Protein AF-A0AAW0N6I5-F1 (afdb_monomer_lite)

Sequence (175 aa):
MALPVEMGTPLFKSKLLMKAAALLVAEREEQKRAVERAVNENVPPLQLSGLSVQELQELCRELHHKIDVVDEARYDMEVRVSKTDNEIQSLAQRVTELKGLKRPHLKRVKKTADDMLGAYNDPSKLMKADFKANLKTVERKKEDEKREEVTDWRKTWRPCLEWKAGRSCLTLRNN

Organism: NCBI:txid88201

Foldseek 3Di:
DDDDPPPPDPVVVVVVVVVVVVVVVVVVVVVVVVVVVVCCVVPPDDDPPPDDPVRVVVVVVVVVVVVVVVVVVVVVVVVVVVVVVVVVVVVVVVVDVVVDPPPPPPDPDDCDPCNVVVVVDDCVVVPDPPVVVVVVVVVVVVVVVVVVVPPDPPPPDDDPDDDDDDDDDDDDDDD

Secondary structure (DSSP, 8-state):
-PPP-----HHHHHHHHHHHHHHHHHHHHHHHHHHHHHHHHHSPPP--TT--HHHHHHHHHHHHHHHHHHHHHHHHHHHHHHHHHHHHHHHHHHHHHHH----------PPPHHHHHHTTS-GGG-S---HHHHHHHHHHHHHHHHHHS---TTSSS------------------

InterPro domains:
  IPR001978 Troponin [PF00992] (13-139)
  IPR038077 Troponin domain superfamily [G3DSA:1.20.5.350] (10-153)
  IPR038077 Troponin domain superfamily [SSF90250] (12-153)
  IPR050875 Troponin I [PTHR13738] (15-161)

Radius of gyration: 40.86 Å; chains: 1; bounding box: 94×102×83 Å

pLDDT: mean 74.0, std 23.42, range [28.61, 98.44]

Structure (mmCIF, N/CA/C/O backbone):
data_AF-A0AAW0N6I5-F1
#
_entry.id   AF-A0AAW0N6I5-F1
#
loop_
_atom_site.group_PDB
_atom_site.id
_atom_site.type_symbol
_atom_site.label_atom_id
_atom_site.label_alt_id
_atom_site.label_comp_id
_atom_site.label_asym_id
_atom_site.label_entity_id
_atom_site.label_seq_id
_atom_site.pdbx_PDB_ins_code
_atom_site.Cartn_x
_atom_site.Cartn_y
_atom_site.Cartn_z
_atom_site.occupancy
_atom_site.B_iso_or_equiv
_atom_site.auth_seq_id
_atom_site.auth_comp_id
_atom_site.auth_asym_id
_atom_site.auth_atom_id
_atom_site.pdbx_PDB_model_num
ATOM 1 N N . MET A 1 1 ? 23.111 -6.439 -44.674 1.00 34.25 1 MET A N 1
ATOM 2 C CA . MET A 1 1 ? 22.938 -4.972 -44.727 1.00 34.25 1 MET A CA 1
ATOM 3 C C . MET A 1 1 ? 22.202 -4.551 -43.467 1.00 34.25 1 MET A C 1
ATOM 5 O O . MET A 1 1 ? 21.019 -4.827 -43.347 1.00 34.25 1 MET A O 1
ATOM 9 N N . ALA A 1 2 ? 22.922 -4.024 -42.475 1.00 34.97 2 ALA A N 1
ATOM 10 C CA . ALA A 1 2 ? 22.310 -3.519 -41.250 1.00 34.97 2 ALA A CA 1
ATOM 11 C C . ALA A 1 2 ? 21.781 -2.111 -41.536 1.00 34.97 2 ALA A C 1
ATOM 13 O O . ALA A 1 2 ? 22.556 -1.228 -41.901 1.00 34.97 2 ALA A O 1
ATOM 14 N N . LEU A 1 3 ? 20.467 -1.933 -41.430 1.00 31.05 3 LEU A N 1
ATOM 15 C CA . LEU A 1 3 ? 19.840 -0.622 -41.538 1.00 31.05 3 LEU A CA 1
ATOM 16 C C . LEU A 1 3 ? 20.318 0.255 -40.367 1.00 31.05 3 LEU A C 1
ATOM 18 O O . LEU A 1 3 ? 20.354 -0.227 -39.229 1.00 31.05 3 LEU A O 1
ATOM 22 N N . PRO A 1 4 ? 20.714 1.514 -40.619 1.00 46.66 4 PRO A N 1
ATOM 23 C CA . PRO A 1 4 ? 21.135 2.420 -39.567 1.00 46.66 4 PRO A CA 1
ATOM 24 C C . PRO A 1 4 ? 19.938 2.719 -38.662 1.00 46.66 4 PRO A C 1
ATOM 26 O O . PRO A 1 4 ? 18.877 3.135 -39.120 1.00 46.66 4 PRO A O 1
ATOM 29 N N . VAL A 1 5 ? 20.110 2.479 -37.362 1.00 45.38 5 VAL A N 1
ATOM 30 C CA . VAL A 1 5 ? 19.158 2.898 -36.333 1.00 45.38 5 VAL A CA 1
ATOM 31 C C . VAL A 1 5 ? 19.120 4.420 -36.362 1.00 45.38 5 VAL A C 1
ATOM 33 O O . VAL A 1 5 ? 20.049 5.078 -35.891 1.00 45.38 5 VAL A O 1
ATOM 36 N N . GLU A 1 6 ? 18.067 4.975 -36.952 1.00 42.44 6 GLU A N 1
ATOM 37 C CA . GLU A 1 6 ? 17.828 6.409 -36.947 1.00 42.44 6 GLU A CA 1
ATOM 38 C C . GLU A 1 6 ? 17.758 6.904 -35.498 1.00 42.44 6 GLU A C 1
ATOM 40 O O . GLU A 1 6 ? 16.865 6.557 -34.718 1.00 42.44 6 GLU A O 1
ATOM 45 N N . MET A 1 7 ? 18.746 7.712 -35.119 1.00 50.38 7 MET A N 1
ATOM 46 C CA . MET A 1 7 ? 18.830 8.403 -33.836 1.00 50.38 7 MET A CA 1
ATOM 47 C C . MET A 1 7 ? 17.809 9.549 -33.815 1.00 50.38 7 MET A C 1
ATOM 49 O O . MET A 1 7 ? 18.153 10.728 -33.861 1.00 50.38 7 MET A O 1
ATOM 53 N N . GLY A 1 8 ? 16.526 9.190 -33.754 1.00 52.78 8 GLY A N 1
ATOM 54 C CA . GLY A 1 8 ? 15.408 10.114 -33.597 1.00 52.78 8 GLY A CA 1
ATOM 55 C C . GLY A 1 8 ? 15.470 10.859 -32.258 1.00 52.78 8 GLY A C 1
ATOM 56 O O . GLY A 1 8 ? 15.283 10.267 -31.192 1.00 52.78 8 GLY A O 1
ATOM 57 N N . THR A 1 9 ? 15.773 12.154 -32.368 1.00 57.94 9 THR A N 1
ATOM 58 C CA . THR A 1 9 ? 15.670 13.295 -31.434 1.00 57.94 9 THR A CA 1
ATOM 59 C C . THR A 1 9 ? 15.558 13.025 -29.907 1.00 57.94 9 THR A C 1
ATOM 61 O O . THR A 1 9 ? 14.537 12.548 -29.406 1.00 57.94 9 THR A O 1
ATOM 64 N N . PRO A 1 10 ? 16.544 13.458 -29.089 1.00 74.25 10 PRO A N 1
ATOM 65 C CA . PRO A 1 10 ? 16.475 13.365 -27.622 1.00 74.25 10 PRO A CA 1
ATOM 66 C C . PRO A 1 10 ? 15.448 14.325 -26.987 1.00 74.25 10 PRO A C 1
ATOM 68 O O . PRO A 1 10 ? 14.992 14.094 -25.867 1.00 74.25 10 PRO A O 1
ATOM 71 N N . LEU A 1 11 ? 15.047 15.390 -27.694 1.00 83.50 11 LEU A N 1
ATOM 72 C CA . LEU A 1 11 ? 14.154 16.425 -27.163 1.00 83.50 11 LEU A CA 1
ATOM 73 C C . LEU A 1 11 ? 12.710 15.935 -26.979 1.00 83.50 11 LEU A C 1
ATOM 75 O O . LEU A 1 11 ? 12.094 16.239 -25.960 1.00 83.50 11 LEU A O 1
ATOM 79 N N . PHE A 1 12 ? 12.165 15.171 -27.932 1.00 89.94 12 PHE A N 1
ATOM 80 C CA . PHE A 1 12 ? 10.788 14.672 -27.840 1.00 89.94 12 PHE A CA 1
ATOM 81 C C . PHE A 1 12 ? 10.638 13.643 -26.715 1.00 89.94 12 PHE A C 1
ATOM 83 O O . PHE A 1 12 ? 9.745 13.768 -25.880 1.00 89.94 12 PHE A O 1
ATOM 90 N N . LYS A 1 13 ? 11.575 12.688 -26.626 1.00 91.88 13 LYS A N 1
ATOM 91 C CA . LYS A 1 13 ? 11.633 11.704 -25.532 1.00 91.88 13 LYS A CA 1
ATOM 92 C C . LYS A 1 13 ? 11.739 12.387 -24.164 1.00 91.88 13 LYS A C 1
ATOM 94 O O . LYS A 1 13 ? 11.029 12.007 -23.240 1.00 91.88 13 LYS A O 1
ATOM 99 N N . SER A 1 14 ? 12.564 13.431 -24.049 1.00 90.88 14 SER A N 1
ATOM 100 C CA . SER A 1 14 ? 12.684 14.228 -22.820 1.00 90.88 14 SER A CA 1
ATOM 101 C C . SER A 1 14 ? 11.372 14.932 -22.447 1.00 90.88 14 SER A C 1
ATOM 103 O O . SER A 1 14 ? 10.909 14.816 -21.314 1.00 90.88 14 SER A O 1
ATOM 105 N N . LYS A 1 15 ? 10.711 15.593 -23.408 1.00 93.69 15 LYS A N 1
ATOM 106 C CA . LYS A 1 15 ? 9.405 16.238 -23.184 1.00 93.69 15 LYS A CA 1
ATOM 107 C C . LYS A 1 15 ? 8.322 15.235 -22.769 1.00 93.69 15 LYS A C 1
ATOM 109 O O . LYS A 1 15 ? 7.531 15.539 -21.878 1.00 93.69 15 LYS A O 1
ATOM 114 N N . LEU A 1 16 ? 8.311 14.044 -23.369 1.00 95.31 16 LEU A N 1
ATOM 115 C CA . LEU A 1 16 ? 7.382 12.972 -23.009 1.00 95.31 16 LEU A CA 1
ATOM 116 C C . LEU A 1 16 ? 7.604 12.496 -21.567 1.00 95.31 16 LEU A C 1
ATOM 118 O O . LEU A 1 16 ? 6.645 12.403 -20.807 1.00 95.31 16 LEU A O 1
ATOM 122 N N . LEU A 1 17 ? 8.859 12.263 -21.167 1.00 95.56 17 LEU A N 1
ATOM 123 C CA . LEU A 1 17 ? 9.198 11.866 -19.795 1.00 95.56 17 LEU A CA 1
ATOM 124 C C . LEU A 1 17 ? 8.837 12.948 -18.771 1.00 95.56 17 LEU A C 1
ATOM 126 O O . LEU A 1 17 ? 8.295 12.624 -17.719 1.00 95.56 17 LEU A O 1
ATOM 130 N N . MET A 1 18 ? 9.069 14.226 -19.086 1.00 94.56 18 MET A N 1
ATOM 131 C CA . MET A 1 18 ? 8.656 15.342 -18.226 1.00 94.56 18 MET A CA 1
ATOM 13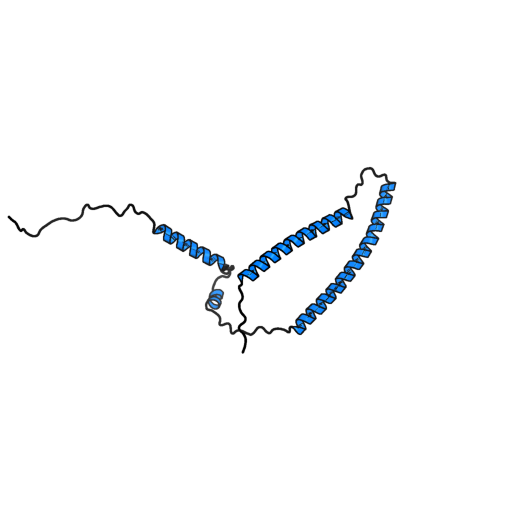2 C C . MET A 1 18 ? 7.137 15.369 -18.025 1.00 94.56 18 MET A C 1
ATOM 134 O O . MET A 1 18 ? 6.662 15.527 -16.901 1.00 94.56 18 MET A O 1
ATOM 138 N N . LYS A 1 19 ? 6.361 15.165 -19.098 1.00 96.50 19 LYS A N 1
ATOM 139 C CA . LYS A 1 19 ? 4.899 15.088 -19.000 1.00 96.50 19 LYS A CA 1
ATOM 140 C C . LYS A 1 19 ? 4.448 13.861 -18.205 1.00 96.50 19 LYS A C 1
ATOM 142 O O . LYS A 1 19 ? 3.568 14.000 -17.364 1.00 96.50 19 LYS A O 1
ATOM 147 N N . ALA A 1 20 ? 5.056 12.696 -18.434 1.00 96.88 20 ALA A N 1
ATOM 148 C CA . ALA A 1 20 ? 4.750 11.472 -17.696 1.00 96.88 20 ALA A CA 1
ATOM 149 C C . ALA A 1 20 ? 5.036 11.625 -16.194 1.00 96.88 20 ALA A C 1
ATOM 151 O O . ALA A 1 20 ? 4.200 11.262 -15.375 1.00 96.88 20 ALA A O 1
ATOM 152 N N . ALA A 1 21 ? 6.167 12.234 -15.826 1.00 96.50 21 ALA A N 1
ATOM 153 C CA . ALA A 1 21 ? 6.495 12.522 -14.432 1.00 96.50 21 ALA A CA 1
ATOM 154 C C . ALA A 1 21 ? 5.458 13.451 -13.780 1.00 96.50 21 ALA A C 1
ATOM 156 O O . ALA A 1 21 ? 5.015 13.183 -12.667 1.00 96.50 21 ALA A O 1
ATOM 157 N N . ALA A 1 22 ? 5.024 14.501 -14.485 1.00 97.31 22 ALA A N 1
ATOM 158 C CA . ALA A 1 22 ? 3.975 15.391 -13.991 1.00 97.31 22 ALA A CA 1
ATOM 159 C C . ALA A 1 22 ? 2.632 14.662 -13.793 1.00 97.31 22 ALA A C 1
ATOM 161 O O . ALA A 1 22 ? 1.962 14.883 -12.788 1.00 97.31 22 ALA A O 1
ATOM 162 N N . LEU A 1 23 ? 2.256 13.769 -14.717 1.00 97.81 23 LEU A N 1
ATOM 163 C CA . LEU A 1 23 ? 1.039 12.959 -14.592 1.00 97.81 23 LEU A CA 1
ATOM 164 C C . LEU A 1 23 ? 1.115 11.980 -13.413 1.00 97.81 23 LEU A C 1
ATOM 166 O O . LEU A 1 23 ? 0.145 11.870 -12.676 1.00 97.81 23 LEU A O 1
ATOM 170 N N . LEU A 1 24 ? 2.267 11.341 -13.184 1.00 97.75 24 LEU A N 1
ATOM 171 C CA . LEU A 1 24 ? 2.472 10.451 -12.034 1.00 97.75 24 LEU A CA 1
ATOM 172 C C . LEU A 1 24 ? 2.348 11.183 -10.692 1.00 97.75 24 LEU A C 1
ATOM 174 O O . LEU A 1 24 ? 1.860 10.615 -9.719 1.00 97.75 24 LEU A O 1
ATOM 178 N N . VAL A 1 25 ? 2.804 12.437 -10.612 1.00 97.50 25 VAL A N 1
ATOM 179 C CA . VAL A 1 25 ? 2.623 13.253 -9.401 1.00 97.50 25 VAL A CA 1
ATOM 180 C C . VAL A 1 25 ? 1.143 13.568 -9.189 1.00 97.50 25 VAL A C 1
ATOM 182 O O . VAL A 1 25 ? 0.637 13.345 -8.092 1.00 97.50 25 VAL A O 1
ATOM 185 N N . ALA A 1 26 ? 0.444 14.007 -10.239 1.00 97.81 26 ALA A N 1
ATOM 186 C CA . ALA A 1 26 ? -0.984 14.307 -10.167 1.00 97.81 26 ALA A CA 1
ATOM 187 C C . ALA A 1 26 ? -1.822 13.073 -9.781 1.00 97.81 26 ALA A C 1
ATOM 189 O O . ALA A 1 26 ? -2.703 13.167 -8.932 1.00 97.81 26 ALA A O 1
ATOM 190 N N . GLU A 1 27 ? -1.513 11.906 -10.349 1.00 97.75 27 GLU A N 1
ATOM 191 C CA . GLU A 1 27 ? -2.171 10.639 -10.013 1.00 97.75 27 GLU A CA 1
ATOM 192 C C . GLU A 1 27 ? -1.952 10.256 -8.544 1.00 97.75 27 GLU A C 1
ATOM 194 O O . GLU A 1 27 ? -2.901 9.895 -7.853 1.00 97.75 27 GLU A O 1
ATOM 199 N N . ARG A 1 28 ? -0.726 10.402 -8.024 1.00 97.38 28 ARG A N 1
ATOM 200 C CA . ARG A 1 28 ? -0.432 10.145 -6.603 1.00 97.38 28 ARG A CA 1
ATOM 201 C C . ARG A 1 28 ? -1.192 11.081 -5.670 1.00 97.38 28 ARG A C 1
ATOM 203 O O . ARG A 1 28 ? -1.607 10.657 -4.595 1.00 97.38 28 ARG A O 1
ATOM 210 N N . GLU A 1 29 ? -1.341 12.350 -6.035 1.00 97.50 29 GLU A N 1
ATOM 211 C CA . GLU A 1 29 ? -2.131 13.306 -5.253 1.00 97.50 29 GLU A CA 1
ATOM 212 C C . GLU A 1 29 ? -3.619 12.952 -5.264 1.00 97.50 29 GLU A C 1
ATOM 214 O O . GLU A 1 29 ? -4.254 12.963 -4.209 1.00 97.50 29 GLU A O 1
ATOM 219 N N . GLU A 1 30 ? -4.167 12.572 -6.419 1.00 97.62 30 GLU A N 1
ATOM 220 C CA . GLU A 1 30 ? -5.560 12.134 -6.511 1.00 97.62 30 GLU A CA 1
ATOM 221 C C . GLU A 1 30 ? -5.797 10.833 -5.740 1.00 97.62 30 GLU A C 1
ATOM 223 O O . GLU A 1 30 ? -6.800 10.710 -5.042 1.00 97.62 30 GLU A O 1
ATOM 228 N N . GLN A 1 31 ? -4.848 9.895 -5.774 1.00 97.31 31 GLN A N 1
ATOM 229 C CA . GLN A 1 31 ? -4.921 8.667 -4.989 1.00 97.31 31 GLN A CA 1
ATOM 230 C C . GLN A 1 31 ? -4.946 8.958 -3.484 1.00 97.31 31 GLN A C 1
ATOM 232 O O . GLN A 1 31 ? -5.754 8.372 -2.769 1.00 97.31 31 GLN A O 1
ATOM 237 N N . LYS A 1 32 ? -4.119 9.892 -2.994 1.00 97.38 32 LYS A N 1
ATOM 238 C CA . LYS A 1 32 ? -4.156 10.319 -1.584 1.00 97.38 32 LYS A CA 1
ATOM 239 C C . LYS A 1 32 ? -5.519 10.893 -1.207 1.00 97.38 32 LYS A C 1
ATOM 241 O O . LYS A 1 32 ? -6.093 10.474 -0.210 1.00 97.38 32 LYS A O 1
ATOM 246 N N . ARG A 1 33 ? -6.072 11.779 -2.041 1.00 97.19 33 ARG A N 1
ATOM 247 C CA . ARG A 1 33 ? -7.412 12.347 -1.825 1.00 97.19 33 ARG A CA 1
ATOM 248 C C . ARG A 1 33 ? -8.500 11.280 -1.859 1.00 97.19 33 ARG A C 1
ATOM 250 O O . ARG A 1 33 ? -9.428 11.335 -1.065 1.00 97.19 33 ARG A O 1
ATOM 257 N N . ALA A 1 34 ? -8.405 10.312 -2.767 1.00 97.12 34 ALA A N 1
ATOM 258 C CA . ALA A 1 34 ? -9.349 9.205 -2.845 1.00 97.12 34 ALA A CA 1
ATOM 259 C C . ALA A 1 34 ? -9.303 8.335 -1.581 1.00 97.12 34 ALA A C 1
ATOM 261 O O . ALA A 1 34 ? -10.360 7.983 -1.064 1.00 97.12 34 ALA A O 1
ATOM 262 N N . VAL A 1 35 ? -8.106 8.052 -1.054 1.00 96.50 35 VAL A N 1
ATOM 263 C CA . VAL A 1 35 ? -7.932 7.348 0.225 1.00 96.50 35 VAL A CA 1
ATOM 264 C C . VAL A 1 35 ? -8.522 8.160 1.377 1.00 96.50 35 VAL A C 1
ATOM 266 O O . VAL A 1 35 ? -9.301 7.617 2.149 1.00 96.50 35 VAL A O 1
ATOM 269 N N . GLU A 1 36 ? -8.220 9.456 1.474 1.00 95.44 36 GLU A N 1
ATOM 270 C CA . GLU A 1 36 ? -8.777 10.334 2.515 1.00 95.44 36 GLU A CA 1
ATOM 271 C C . GLU A 1 36 ? -10.310 10.390 2.464 1.00 95.44 36 GLU A C 1
ATOM 273 O O . GLU A 1 36 ? -10.961 10.251 3.499 1.00 95.44 36 GLU A O 1
ATOM 278 N N . ARG A 1 37 ? -10.898 10.528 1.265 1.00 95.88 37 ARG A N 1
ATOM 279 C CA . ARG A 1 37 ? -12.357 10.486 1.066 1.00 95.88 37 ARG A CA 1
ATOM 280 C C . ARG A 1 37 ? -12.941 9.152 1.523 1.00 95.88 37 ARG A C 1
ATOM 282 O O . ARG A 1 37 ? -13.859 9.149 2.335 1.00 95.88 37 ARG A O 1
ATOM 289 N N . ALA A 1 38 ? -12.368 8.036 1.071 1.00 95.62 38 ALA A N 1
ATOM 290 C CA . ALA A 1 38 ? -12.838 6.705 1.441 1.00 95.62 38 ALA A CA 1
ATOM 291 C C . ALA A 1 38 ? -12.741 6.460 2.955 1.00 95.62 38 ALA A C 1
ATOM 293 O O . ALA A 1 38 ? -13.661 5.903 3.546 1.00 95.62 38 ALA A O 1
ATOM 294 N N . VAL A 1 39 ? -11.658 6.888 3.609 1.00 94.88 39 VAL A N 1
ATOM 295 C CA . VAL A 1 39 ? -11.513 6.751 5.066 1.00 94.88 39 VAL A CA 1
ATOM 296 C C . VAL A 1 39 ? -12.548 7.604 5.795 1.00 94.88 39 VAL A C 1
ATOM 298 O O . VAL A 1 39 ? -13.192 7.106 6.710 1.00 94.88 39 VAL A O 1
ATOM 301 N N . ASN A 1 40 ? -12.759 8.852 5.372 1.00 93.94 40 ASN A N 1
ATOM 302 C CA . ASN A 1 40 ? -13.713 9.750 6.020 1.00 93.94 40 ASN A CA 1
ATOM 303 C C . ASN A 1 40 ? -15.179 9.312 5.834 1.00 93.94 40 ASN A C 1
ATOM 305 O O . ASN A 1 40 ? -16.000 9.544 6.717 1.00 93.94 40 ASN A O 1
ATOM 309 N N . GLU A 1 41 ? -15.510 8.674 4.707 1.00 93.88 41 GLU A N 1
ATOM 310 C CA . GLU A 1 41 ? -16.836 8.089 4.457 1.00 93.88 41 GLU A CA 1
ATOM 311 C C . GLU A 1 41 ? -17.080 6.824 5.293 1.00 93.88 41 GLU A C 1
ATOM 313 O O . GLU A 1 41 ? -18.160 6.658 5.856 1.00 93.88 41 GLU A O 1
ATOM 318 N N . ASN A 1 42 ? -16.084 5.937 5.398 1.00 92.50 42 ASN A N 1
ATOM 319 C CA . ASN A 1 42 ? -16.236 4.657 6.098 1.00 92.50 42 ASN A CA 1
ATOM 320 C C . ASN A 1 42 ? -16.044 4.767 7.618 1.00 92.50 42 ASN A C 1
ATOM 322 O O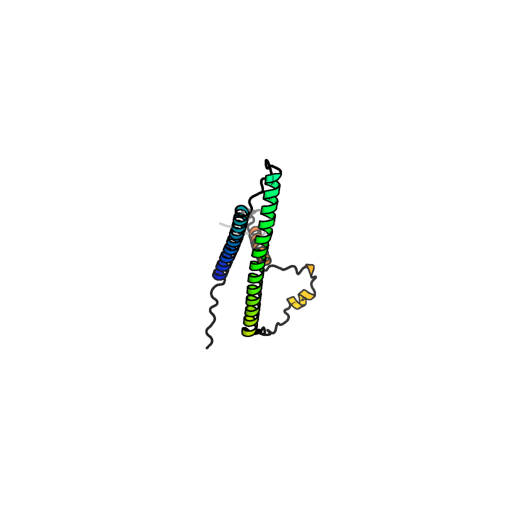 . ASN A 1 42 ? -16.625 3.987 8.373 1.00 92.50 42 ASN A O 1
ATOM 326 N N . VAL A 1 43 ? -15.214 5.707 8.074 1.00 91.12 43 VAL A N 1
ATOM 327 C CA . VAL A 1 43 ? -14.847 5.889 9.483 1.00 91.12 43 VAL A CA 1
ATOM 328 C C . VAL A 1 43 ? -14.921 7.379 9.839 1.00 91.12 43 VAL A C 1
ATOM 330 O O . VAL A 1 43 ? -13.891 8.046 9.976 1.00 91.12 43 VAL A O 1
ATOM 333 N N . PRO A 1 44 ? -16.138 7.935 9.977 1.00 89.56 44 PRO A N 1
ATOM 334 C CA . PRO A 1 44 ? -16.301 9.311 10.419 1.00 89.56 44 PRO A CA 1
ATOM 335 C C . PRO A 1 44 ? -15.829 9.483 11.877 1.00 89.56 44 PRO A C 1
ATOM 337 O O . PRO A 1 44 ? -15.843 8.522 12.656 1.00 89.56 44 PRO A O 1
ATOM 340 N N . PRO A 1 45 ? -15.442 10.705 12.290 1.00 90.69 45 PRO A N 1
ATOM 341 C CA . PRO A 1 45 ? -15.051 10.981 13.668 1.00 90.69 45 PRO A CA 1
ATOM 342 C C . PRO A 1 45 ? -16.148 10.596 14.667 1.00 90.69 45 PRO A C 1
ATOM 344 O O . PRO A 1 45 ? -17.304 10.999 14.527 1.00 90.69 45 PRO A O 1
ATOM 347 N N . LEU A 1 46 ? -15.776 9.845 15.705 1.00 88.88 46 LEU A N 1
ATOM 348 C CA . LEU A 1 46 ? -16.715 9.400 16.731 1.00 88.88 46 LEU A CA 1
ATOM 349 C C . LEU A 1 46 ? -17.175 10.580 17.594 1.00 88.88 46 LEU A C 1
ATOM 351 O O . LEU A 1 46 ? -16.366 11.267 18.220 1.00 88.88 46 LEU A O 1
ATOM 355 N N . GLN A 1 47 ? -18.488 10.782 17.669 1.00 86.25 47 GLN A N 1
ATOM 356 C CA . GLN A 1 47 ? -19.102 11.744 18.579 1.00 86.25 47 GLN A CA 1
ATOM 357 C C . GLN A 1 47 ? -19.542 11.024 19.849 1.00 86.25 47 GLN A C 1
ATOM 359 O O . GLN A 1 47 ? -20.545 10.322 19.859 1.00 86.25 47 GLN A O 1
ATOM 364 N N . LEU A 1 48 ? -18.769 11.193 20.923 1.00 88.19 48 LEU A N 1
ATOM 365 C CA . LEU A 1 48 ? -19.042 10.540 22.208 1.00 88.19 48 LEU A CA 1
ATOM 366 C C . LEU A 1 48 ? -19.864 11.413 23.176 1.00 88.19 48 LEU A C 1
ATOM 368 O O . LEU A 1 48 ? -20.284 10.959 24.237 1.00 88.19 48 LEU A O 1
ATOM 372 N N . SER A 1 49 ? -20.071 12.686 22.838 1.00 90.19 49 SER A N 1
ATOM 373 C CA . SER A 1 49 ? -20.782 13.648 23.679 1.00 90.19 49 SER A CA 1
ATOM 374 C C . SER A 1 49 ? -22.288 13.398 23.672 1.00 90.19 49 SER A C 1
ATOM 376 O O . SER A 1 49 ? -22.895 13.358 22.607 1.00 90.19 49 SER A O 1
ATOM 378 N N . GLY A 1 50 ? -22.896 13.325 24.858 1.00 88.44 50 GLY A N 1
ATOM 379 C CA . GLY A 1 50 ? -24.352 13.231 25.015 1.00 88.44 50 GLY A CA 1
ATOM 380 C C . GLY A 1 50 ? -24.924 11.813 24.961 1.00 88.44 50 GLY A C 1
ATOM 381 O O . GLY A 1 50 ? -26.132 11.668 25.103 1.00 88.44 50 GLY A O 1
ATOM 382 N N . LEU A 1 51 ? -24.082 10.786 24.807 1.00 91.38 51 LEU A N 1
ATOM 383 C CA . LEU A 1 51 ? -24.501 9.384 24.876 1.00 91.38 51 LEU A CA 1
ATOM 384 C C . LEU A 1 51 ? -24.679 8.932 26.329 1.00 91.38 51 LEU A C 1
ATOM 386 O O . LEU A 1 51 ? -23.870 9.245 27.208 1.00 91.38 51 LEU A O 1
ATOM 390 N N . SER A 1 52 ? -25.727 8.152 26.574 1.00 93.81 52 SER A N 1
ATOM 391 C CA . SER A 1 52 ? -25.920 7.431 27.829 1.00 93.81 52 SER A CA 1
ATOM 392 C C . SER A 1 52 ? -24.935 6.259 27.956 1.00 93.81 52 SER A C 1
ATOM 394 O O . SER A 1 52 ? -24.344 5.789 26.983 1.00 93.81 52 SER A O 1
ATOM 396 N N . VAL A 1 53 ? -24.764 5.734 29.174 1.00 93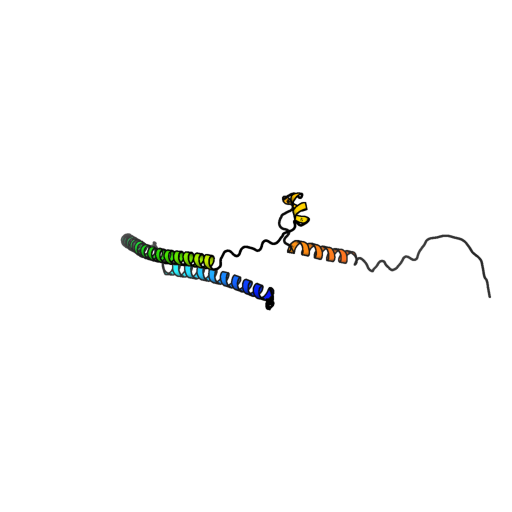.44 53 VAL A N 1
ATOM 397 C CA . VAL A 1 53 ? -23.863 4.593 29.436 1.00 93.44 53 VAL A CA 1
ATOM 398 C C . VAL A 1 53 ? -24.262 3.347 28.634 1.00 93.44 53 VAL A C 1
ATOM 400 O O . VAL A 1 53 ? -23.391 2.592 28.210 1.00 93.44 53 VAL A O 1
ATOM 403 N N . GLN A 1 54 ? -25.561 3.130 28.410 1.00 95.25 54 GLN A N 1
ATOM 404 C CA . GLN A 1 54 ? -26.056 1.982 27.645 1.00 95.25 54 GLN A CA 1
ATOM 405 C C . GLN A 1 54 ? -25.713 2.110 26.158 1.00 95.25 54 GLN A C 1
ATOM 407 O O . GLN A 1 54 ? -25.150 1.177 25.589 1.00 95.25 54 GLN A O 1
ATOM 412 N N . GLU A 1 55 ? -25.964 3.278 25.563 1.00 94.12 55 GLU A N 1
ATOM 413 C CA . GLU A 1 55 ? -25.638 3.550 24.156 1.00 94.12 55 GLU A CA 1
ATOM 414 C C . GLU A 1 55 ? -24.127 3.475 23.907 1.00 94.12 55 GLU A C 1
ATOM 416 O O . GLU A 1 55 ? -23.684 2.941 22.893 1.00 94.12 55 GLU A O 1
ATOM 421 N N . LEU A 1 56 ? -23.312 3.932 24.864 1.00 94.44 56 LEU A N 1
ATOM 422 C CA . LEU A 1 56 ? -21.858 3.817 24.771 1.00 94.44 56 LEU A CA 1
ATOM 423 C C . LEU A 1 56 ? -21.390 2.353 24.801 1.00 94.44 56 LEU A C 1
ATOM 425 O O . LEU A 1 56 ? -20.500 1.970 24.044 1.00 94.44 56 LEU A O 1
ATOM 429 N N . GLN A 1 57 ? -21.986 1.516 25.655 1.00 95.62 57 GLN A N 1
ATOM 430 C CA . GLN A 1 57 ? -21.670 0.085 25.700 1.00 95.62 57 GLN A CA 1
ATOM 431 C C . GLN A 1 57 ? -22.075 -0.641 24.413 1.00 95.62 57 GLN A C 1
ATOM 433 O O . GLN A 1 57 ? -21.369 -1.552 23.980 1.00 95.62 57 GLN A O 1
ATOM 438 N N . GLU A 1 58 ? -23.200 -0.259 23.814 1.00 95.69 58 GLU A N 1
ATOM 439 C CA . GLU A 1 58 ? -23.658 -0.807 22.538 1.00 95.69 58 GLU A CA 1
ATOM 440 C C . GLU A 1 58 ? -22.732 -0.403 21.389 1.00 95.69 58 GLU A C 1
ATOM 442 O O . GLU A 1 58 ? -22.232 -1.281 20.687 1.00 95.69 58 GLU A O 1
ATOM 447 N N . LEU A 1 59 ? -22.365 0.879 21.300 1.00 94.44 59 LEU A N 1
ATOM 448 C CA . LEU A 1 59 ? -21.385 1.371 20.330 1.00 94.44 59 LEU A CA 1
ATOM 449 C C . LEU A 1 59 ? -20.045 0.630 20.438 1.00 94.44 59 LEU A C 1
ATOM 451 O O . LEU A 1 59 ? -19.475 0.234 19.423 1.00 94.44 59 LEU A O 1
ATOM 455 N N . CYS A 1 60 ? -19.542 0.397 21.654 1.00 95.00 60 CYS A N 1
ATOM 456 C CA . CYS A 1 60 ? -18.314 -0.374 21.849 1.00 95.00 60 CYS A CA 1
ATOM 457 C C . CYS A 1 60 ? -18.445 -1.807 21.311 1.00 95.00 60 CYS A C 1
ATOM 459 O O . CYS A 1 60 ? -17.532 -2.286 20.640 1.00 95.00 60 CYS A O 1
ATOM 461 N N . ARG A 1 61 ? -19.571 -2.489 21.563 1.00 96.94 61 ARG A N 1
ATOM 462 C CA . ARG A 1 61 ? -19.819 -3.842 21.033 1.00 96.94 61 ARG A CA 1
ATOM 463 C C . ARG A 1 61 ? -19.886 -3.852 19.506 1.00 96.94 61 ARG A C 1
ATOM 465 O O . ARG A 1 61 ? -19.280 -4.721 18.883 1.00 96.94 61 ARG A O 1
ATOM 472 N N . GLU A 1 62 ? -20.565 -2.877 18.909 1.00 95.50 62 GLU A N 1
ATOM 473 C CA . GLU A 1 62 ? -20.638 -2.737 17.453 1.00 95.50 62 GLU A CA 1
ATOM 474 C C . GLU A 1 62 ? -19.268 -2.481 16.822 1.00 95.50 62 GLU A C 1
ATOM 476 O O . GLU A 1 62 ? -18.933 -3.096 15.811 1.00 95.50 62 GLU A O 1
ATOM 481 N N . LEU A 1 63 ? -18.466 -1.584 17.404 1.00 95.69 63 LEU A N 1
ATOM 482 C CA . LEU A 1 63 ? -17.121 -1.289 16.911 1.00 95.69 63 LEU A CA 1
ATOM 483 C C . LEU A 1 63 ? -16.207 -2.510 17.016 1.00 95.69 63 LEU A C 1
ATOM 485 O O . LEU A 1 63 ? -15.491 -2.797 16.062 1.00 95.69 63 LEU A O 1
ATOM 489 N N . HIS A 1 64 ? -16.269 -3.257 18.121 1.00 97.38 64 HIS A N 1
ATOM 490 C CA . HIS A 1 64 ? -15.521 -4.506 18.264 1.00 97.38 64 HIS A CA 1
ATOM 491 C C . HIS A 1 64 ? -15.882 -5.516 17.174 1.00 97.38 64 HIS A C 1
ATOM 493 O O . HIS A 1 64 ? -14.990 -6.027 16.505 1.00 97.38 64 HIS A O 1
ATOM 499 N N . HIS A 1 65 ? -17.174 -5.732 16.924 1.00 97.88 65 HIS A N 1
ATOM 500 C CA . HIS A 1 65 ? -17.597 -6.639 15.860 1.00 97.88 65 HIS A CA 1
ATOM 501 C C . HIS A 1 65 ? -17.164 -6.156 14.465 1.00 97.88 65 HIS A C 1
ATOM 503 O O . HIS A 1 65 ? -16.716 -6.949 13.639 1.00 97.88 65 HIS A O 1
ATOM 509 N N . LYS A 1 66 ? -17.254 -4.846 14.196 1.00 96.38 66 LYS A N 1
ATOM 510 C CA . LYS A 1 66 ? -16.786 -4.258 12.930 1.00 96.38 66 LYS A CA 1
ATOM 511 C C . LYS A 1 66 ? -15.283 -4.445 12.729 1.00 96.38 66 LYS A C 1
ATOM 513 O O . LYS A 1 66 ? -14.873 -4.674 11.595 1.00 96.38 66 LYS A O 1
ATOM 518 N N . ILE A 1 67 ? -14.478 -4.354 13.791 1.00 96.94 67 ILE A N 1
ATOM 519 C CA . ILE A 1 67 ? -13.031 -4.605 13.721 1.00 96.94 67 ILE A CA 1
ATOM 520 C C . ILE A 1 67 ? -12.773 -6.032 13.243 1.00 96.94 67 ILE A C 1
ATOM 522 O O . ILE A 1 67 ? -12.032 -6.192 12.280 1.00 96.94 67 ILE A O 1
ATOM 526 N N . ASP A 1 68 ? -13.435 -7.033 13.831 1.00 98.06 68 ASP A N 1
ATOM 527 C CA . ASP A 1 68 ? -13.247 -8.440 13.451 1.00 98.06 68 ASP A CA 1
ATOM 528 C C . ASP A 1 68 ? -13.536 -8.670 11.956 1.00 98.06 68 ASP A C 1
ATOM 530 O O . ASP A 1 68 ? -12.725 -9.254 11.237 1.00 98.06 68 ASP A O 1
ATOM 534 N N . VAL A 1 69 ? -14.660 -8.138 11.462 1.00 97.56 69 VAL A N 1
ATOM 535 C CA . VAL A 1 69 ? -15.066 -8.260 10.049 1.00 97.56 69 VAL A CA 1
ATOM 536 C C . VAL A 1 69 ? -14.088 -7.545 9.110 1.00 97.56 69 VAL A C 1
ATOM 538 O O . VAL A 1 69 ? -13.739 -8.062 8.046 1.00 97.56 69 VAL A O 1
ATOM 541 N N . VAL A 1 70 ? -13.643 -6.338 9.474 1.00 97.38 70 VAL A N 1
ATOM 542 C CA . VAL A 1 70 ? -12.698 -5.565 8.654 1.00 97.38 70 VAL A CA 1
ATOM 543 C C . VAL A 1 70 ? -11.323 -6.228 8.628 1.00 97.38 70 VAL A C 1
ATOM 545 O O . VAL A 1 70 ? -10.685 -6.236 7.574 1.00 97.38 70 VAL A O 1
ATOM 548 N N . ASP A 1 71 ? -10.867 -6.802 9.741 1.00 98.06 71 ASP A N 1
ATOM 549 C CA . ASP A 1 71 ? -9.579 -7.493 9.797 1.00 98.06 71 ASP A CA 1
ATOM 550 C C . ASP A 1 71 ? -9.583 -8.794 8.990 1.00 98.06 71 ASP A C 1
ATOM 552 O O . ASP A 1 71 ? -8.600 -9.083 8.303 1.00 98.06 71 ASP A O 1
ATOM 556 N N . GLU A 1 72 ? -10.690 -9.538 8.985 1.00 97.81 72 GLU A N 1
ATOM 557 C CA . GLU A 1 72 ? -10.865 -10.688 8.091 1.00 97.81 72 GLU A CA 1
ATOM 558 C C . GLU A 1 72 ? -10.768 -10.258 6.617 1.00 97.81 72 GLU A C 1
ATOM 560 O O . GLU A 1 72 ? -9.955 -10.787 5.854 1.00 97.81 72 GLU A O 1
ATOM 565 N N . ALA A 1 73 ? -11.502 -9.212 6.221 1.00 97.31 73 ALA A N 1
ATOM 566 C CA . ALA A 1 73 ? -11.437 -8.681 4.859 1.00 97.31 73 ALA A CA 1
ATOM 567 C C . ALA A 1 73 ? -10.028 -8.171 4.490 1.00 97.31 73 ALA A C 1
ATOM 569 O O . ALA A 1 73 ? -9.569 -8.351 3.354 1.00 97.31 73 ALA A O 1
ATOM 570 N N . ARG A 1 74 ? -9.322 -7.544 5.443 1.00 98.06 74 ARG A N 1
ATOM 571 C CA . ARG A 1 74 ? -7.929 -7.101 5.289 1.00 98.06 74 ARG A CA 1
ATOM 572 C C . ARG A 1 74 ? -7.004 -8.286 5.041 1.00 98.06 74 ARG A C 1
ATOM 574 O O . ARG A 1 74 ? -6.193 -8.223 4.117 1.00 98.06 74 ARG A O 1
ATOM 581 N N . TYR A 1 75 ? -7.147 -9.355 5.819 1.00 98.19 75 TYR A N 1
ATOM 582 C CA . TYR A 1 75 ? -6.368 -10.578 5.659 1.00 98.19 75 TYR A CA 1
ATOM 583 C C . TYR A 1 75 ? -6.584 -11.208 4.275 1.00 98.19 75 TYR A C 1
ATOM 585 O O . TYR A 1 75 ? -5.620 -11.493 3.564 1.00 98.19 75 TYR A O 1
ATOM 593 N N . ASP A 1 76 ? -7.833 -11.323 3.822 1.00 98.12 76 ASP A N 1
ATOM 594 C CA . ASP A 1 76 ? -8.152 -11.847 2.489 1.00 98.12 76 ASP A CA 1
ATOM 595 C C . ASP A 1 76 ? -7.565 -11.000 1.354 1.00 98.12 76 ASP A C 1
ATOM 597 O O . ASP A 1 76 ? -7.155 -11.517 0.308 1.00 98.12 76 ASP A O 1
ATOM 601 N N . MET A 1 77 ? -7.548 -9.673 1.510 1.00 97.75 77 MET A N 1
ATOM 602 C CA . MET A 1 77 ? -6.878 -8.778 0.562 1.00 97.75 77 MET A CA 1
ATOM 603 C C . MET A 1 77 ? -5.363 -8.991 0.565 1.00 97.75 77 MET A C 1
ATOM 605 O O . MET A 1 77 ? -4.772 -9.116 -0.507 1.00 97.75 77 MET A O 1
ATOM 609 N N . GLU A 1 78 ? -4.743 -9.086 1.739 1.00 98.25 78 GLU A N 1
ATOM 610 C CA . GLU A 1 78 ? -3.300 -9.290 1.893 1.00 98.25 78 GLU A CA 1
ATOM 611 C C . GLU A 1 78 ? -2.839 -10.607 1.256 1.00 98.25 78 GLU A C 1
ATOM 613 O O . GLU A 1 78 ? -1.879 -10.627 0.483 1.00 98.25 78 GLU A O 1
ATOM 618 N N . VAL A 1 79 ? -3.576 -11.698 1.478 1.00 98.25 79 VAL A N 1
ATOM 619 C CA . VAL A 1 79 ? -3.286 -12.999 0.858 1.00 98.25 79 VAL A CA 1
ATOM 620 C C . VAL A 1 79 ? -3.393 -12.928 -0.668 1.00 98.25 79 VAL A C 1
ATOM 622 O O . VAL A 1 79 ? -2.567 -13.515 -1.373 1.00 98.25 79 VAL A O 1
ATOM 625 N N . ARG A 1 80 ? -4.388 -12.212 -1.206 1.00 98.06 80 ARG A N 1
ATOM 626 C CA . ARG A 1 80 ? -4.528 -12.012 -2.659 1.00 98.06 80 ARG A CA 1
ATOM 627 C C . ARG A 1 80 ? -3.358 -11.220 -3.235 1.00 98.06 80 ARG A C 1
ATOM 629 O O . ARG A 1 80 ? -2.780 -11.665 -4.223 1.00 98.06 80 ARG A O 1
ATOM 636 N N . VAL A 1 81 ? -2.981 -10.111 -2.598 1.00 98.44 81 VAL A N 1
ATOM 637 C CA . VAL A 1 81 ? -1.838 -9.281 -3.016 1.00 98.44 81 VAL A CA 1
ATOM 638 C C . VAL A 1 81 ? -0.539 -10.086 -2.973 1.00 98.44 81 VAL A C 1
ATOM 640 O O . VAL A 1 81 ? 0.204 -10.107 -3.951 1.00 98.44 81 VAL A O 1
ATOM 643 N N . SER A 1 82 ? -0.310 -10.849 -1.903 1.00 98.38 82 SER A N 1
ATOM 644 C CA . SER A 1 82 ? 0.876 -11.700 -1.774 1.00 98.38 82 SER A CA 1
ATOM 645 C C . SER A 1 82 ? 0.978 -12.738 -2.898 1.00 98.38 82 SER A C 1
ATOM 647 O O . SER A 1 82 ? 2.050 -12.931 -3.473 1.00 98.38 82 SER A O 1
ATOM 649 N N . LYS A 1 83 ? -0.137 -13.381 -3.276 1.00 98.19 83 LYS A N 1
ATOM 650 C CA . LYS A 1 83 ? -0.167 -14.304 -4.424 1.00 98.19 83 LYS A CA 1
ATOM 651 C C . LYS A 1 83 ? 0.202 -13.591 -5.723 1.00 98.19 83 LYS A C 1
ATOM 653 O O . LYS A 1 83 ? 1.062 -14.082 -6.450 1.00 98.19 83 LYS A O 1
ATOM 658 N N . THR A 1 84 ? -0.386 -12.422 -5.980 1.00 98.31 84 THR A N 1
ATOM 659 C CA . THR A 1 84 ? -0.076 -11.648 -7.189 1.00 98.31 84 THR A CA 1
ATOM 660 C C . THR A 1 84 ? 1.375 -11.169 -7.222 1.00 98.31 84 THR A C 1
ATOM 662 O O . THR A 1 84 ? 2.003 -11.219 -8.275 1.00 98.31 84 THR A O 1
ATOM 665 N N . ASP A 1 85 ? 1.951 -10.782 -6.083 1.00 98.38 85 ASP A N 1
ATOM 666 C CA . ASP A 1 85 ? 3.352 -10.360 -5.998 1.00 98.38 85 ASP A CA 1
ATOM 667 C C . ASP A 1 85 ? 4.308 -11.520 -6.292 1.00 98.38 85 ASP A C 1
ATOM 669 O O . ASP A 1 85 ? 5.272 -11.358 -7.045 1.00 98.38 85 ASP A O 1
ATOM 673 N N . ASN A 1 86 ? 4.010 -12.713 -5.768 1.00 98.12 86 ASN A N 1
ATOM 674 C CA . ASN A 1 86 ? 4.780 -13.923 -6.058 1.00 98.12 86 ASN A CA 1
ATOM 675 C C . ASN A 1 86 ? 4.723 -14.286 -7.551 1.00 98.12 86 ASN A C 1
ATOM 677 O O . ASN A 1 86 ? 5.743 -14.645 -8.147 1.00 98.12 86 ASN A O 1
ATOM 681 N N . GLU A 1 87 ? 3.551 -14.163 -8.179 1.00 98.06 87 GLU A N 1
ATOM 682 C CA . GLU A 1 87 ? 3.391 -14.364 -9.622 1.00 98.06 87 GLU A CA 1
ATOM 683 C C . GLU A 1 87 ? 4.202 -13.337 -10.424 1.00 98.06 87 GLU A C 1
ATOM 685 O O . GLU A 1 87 ? 4.958 -13.715 -11.323 1.00 98.06 87 GLU A O 1
ATOM 690 N N . ILE A 1 88 ? 4.128 -12.050 -10.068 1.00 98.06 88 ILE A N 1
ATOM 691 C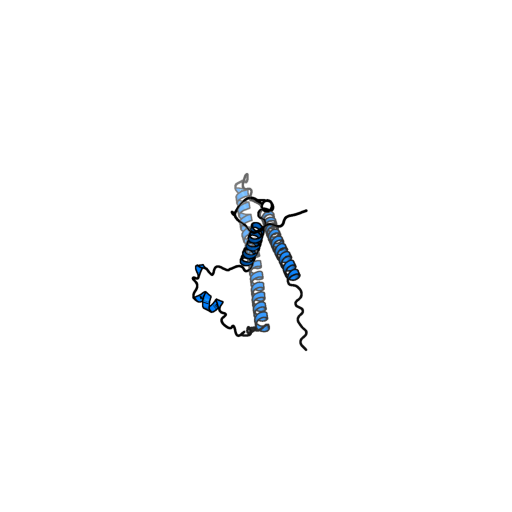 CA . ILE A 1 88 ? 4.919 -10.985 -10.701 1.00 98.06 88 ILE A CA 1
ATOM 692 C C . ILE A 1 88 ? 6.417 -11.265 -10.558 1.00 98.06 88 ILE A C 1
ATOM 694 O O . ILE A 1 88 ? 7.157 -11.130 -11.534 1.00 98.06 88 ILE A O 1
ATOM 698 N N . GLN A 1 89 ? 6.876 -11.681 -9.376 1.00 97.69 89 GLN A N 1
ATOM 699 C CA . GLN A 1 89 ? 8.280 -12.003 -9.132 1.00 97.69 89 GLN A CA 1
ATOM 700 C C . GLN A 1 89 ? 8.743 -13.185 -9.990 1.00 97.69 89 GLN A C 1
ATOM 702 O O . GLN A 1 89 ? 9.790 -13.101 -10.638 1.00 97.69 89 GLN A O 1
ATOM 707 N N . SER A 1 90 ? 7.948 -14.257 -10.044 1.00 97.44 90 SER A N 1
ATOM 708 C CA . SER A 1 90 ? 8.224 -15.427 -10.883 1.00 97.44 90 SER A CA 1
ATOM 709 C C . SER A 1 90 ? 8.319 -15.044 -12.364 1.00 97.44 90 SER A C 1
ATOM 711 O O . SER A 1 90 ? 9.288 -15.385 -13.051 1.00 97.44 90 SER A O 1
ATOM 713 N N . LEU A 1 91 ? 7.367 -14.244 -12.853 1.00 97.25 91 LEU A N 1
ATOM 714 C CA . LEU A 1 91 ? 7.359 -13.756 -14.230 1.00 97.25 91 LEU A CA 1
ATOM 715 C C . LEU A 1 91 ? 8.541 -12.821 -14.518 1.00 97.25 91 LEU A C 1
ATOM 717 O O . LEU A 1 91 ? 9.173 -12.934 -15.569 1.00 97.25 91 LEU A O 1
ATOM 721 N N . ALA A 1 92 ? 8.891 -11.927 -13.594 1.00 95.19 92 ALA A N 1
ATOM 722 C CA . ALA A 1 92 ? 10.031 -11.023 -13.732 1.00 95.19 92 ALA A CA 1
ATOM 723 C C . ALA A 1 92 ? 11.363 -11.787 -13.793 1.00 95.19 92 ALA A C 1
ATOM 725 O O . ALA A 1 92 ? 12.228 -11.473 -14.624 1.00 95.19 92 ALA A O 1
ATOM 726 N N . GLN A 1 93 ? 11.516 -12.826 -12.968 1.00 93.88 93 GLN A N 1
ATOM 727 C CA . GLN A 1 93 ? 12.653 -13.736 -13.049 1.00 93.88 93 GLN A CA 1
ATOM 728 C C . GLN A 1 93 ? 12.684 -14.435 -14.409 1.00 93.88 93 GLN A C 1
ATOM 730 O O . GLN A 1 93 ? 13.714 -14.406 -15.086 1.00 93.88 93 GLN A O 1
ATOM 735 N N . ARG A 1 94 ? 11.549 -14.971 -14.872 1.00 94.38 94 ARG A N 1
ATOM 736 C CA . ARG A 1 94 ? 11.475 -15.658 -16.165 1.00 94.38 94 ARG A CA 1
ATOM 737 C C . ARG A 1 94 ? 11.838 -14.746 -17.333 1.00 94.38 94 ARG A C 1
ATOM 739 O O . ARG A 1 94 ? 12.577 -15.141 -18.232 1.00 94.38 94 ARG A O 1
ATOM 746 N N . VAL A 1 95 ? 11.371 -13.500 -17.308 1.00 93.50 95 VAL A N 1
ATOM 747 C CA . VAL A 1 95 ? 11.746 -12.474 -18.289 1.00 93.50 95 VAL A CA 1
ATOM 748 C C . VAL A 1 95 ? 13.252 -12.213 -18.262 1.00 93.50 95 VAL A C 1
ATOM 750 O O . VAL A 1 95 ? 13.855 -12.014 -19.316 1.00 93.50 95 VAL A O 1
ATOM 753 N N . THR A 1 96 ? 13.871 -12.215 -17.084 1.00 89.62 96 THR A N 1
ATOM 754 C CA . THR A 1 96 ? 15.318 -12.011 -16.930 1.00 89.62 96 THR A CA 1
ATOM 755 C C . THR A 1 96 ? 16.116 -13.192 -17.484 1.00 89.62 96 THR A C 1
ATOM 757 O O . THR A 1 96 ? 17.065 -12.978 -18.238 1.00 89.62 96 THR A O 1
ATOM 760 N N . GLU A 1 97 ? 15.695 -14.426 -17.195 1.00 89.75 97 GLU A N 1
ATOM 761 C CA . GLU A 1 97 ? 16.279 -15.650 -17.760 1.00 89.75 97 GLU A CA 1
ATOM 762 C C . GLU A 1 97 ? 16.207 -15.655 -19.293 1.00 89.75 97 GLU A C 1
ATOM 764 O O . GLU A 1 97 ? 17.213 -15.890 -19.960 1.00 89.75 97 GLU A O 1
ATOM 769 N N . LEU A 1 98 ? 15.038 -15.327 -19.859 1.00 89.75 98 LEU A N 1
ATOM 770 C CA . LEU A 1 98 ? 14.815 -15.294 -21.309 1.00 89.75 98 LEU A CA 1
ATOM 771 C C . LEU A 1 98 ? 15.583 -14.167 -22.008 1.00 89.75 98 LEU A C 1
ATOM 773 O O . LEU A 1 98 ? 16.094 -14.361 -23.110 1.00 89.75 98 LEU A O 1
ATOM 777 N N . LYS A 1 99 ? 15.679 -12.984 -21.388 1.00 84.62 99 LYS A N 1
ATOM 778 C CA . LYS A 1 99 ? 16.492 -11.875 -21.916 1.00 84.62 99 LYS A CA 1
ATOM 779 C C . LYS A 1 99 ? 17.986 -12.217 -21.927 1.00 84.62 99 LYS A C 1
ATOM 781 O O . LYS A 1 99 ? 18.720 -11.622 -22.720 1.00 84.62 99 LYS A O 1
ATOM 786 N N . GLY A 1 100 ? 18.412 -13.152 -21.072 1.00 75.56 100 GLY A N 1
ATOM 787 C CA . GLY A 1 100 ? 19.802 -13.521 -20.848 1.00 75.56 100 GLY A CA 1
ATOM 788 C C . GLY A 1 100 ? 20.611 -12.388 -20.207 1.00 75.56 100 GLY A C 1
ATOM 789 O O . GLY A 1 100 ? 20.293 -11.201 -20.328 1.00 75.56 100 GLY A O 1
ATOM 790 N N . LEU A 1 101 ? 21.719 -12.727 -19.543 1.00 69.19 101 LEU A N 1
ATOM 791 C CA . LEU A 1 101 ? 22.729 -11.723 -19.211 1.00 69.19 101 LEU A CA 1
ATOM 792 C C . LEU A 1 101 ? 23.318 -11.200 -20.524 1.00 69.19 101 LEU A C 1
ATOM 794 O O . LEU A 1 101 ? 24.174 -11.848 -21.131 1.00 69.19 101 LEU A O 1
ATOM 798 N N . LYS A 1 102 ? 22.897 -10.007 -20.958 1.00 67.81 102 LYS A N 1
ATOM 799 C CA . LYS A 1 102 ? 23.658 -9.238 -21.946 1.00 67.81 102 LYS A CA 1
ATOM 800 C C . LYS A 1 102 ? 25.027 -8.970 -21.335 1.00 67.81 102 LYS A C 1
ATOM 802 O O . LYS A 1 102 ? 25.181 -8.015 -20.578 1.00 67.81 102 LYS A O 1
ATOM 807 N N . ARG A 1 103 ? 26.012 -9.825 -21.634 1.00 65.19 103 ARG A N 1
ATOM 808 C CA . ARG A 1 103 ? 27.413 -9.569 -21.294 1.00 65.19 103 ARG A CA 1
ATOM 809 C C . ARG A 1 103 ? 27.744 -8.179 -21.838 1.00 65.19 103 ARG A C 1
ATOM 811 O O . ARG A 1 103 ? 27.686 -8.002 -23.058 1.00 65.19 103 ARG A O 1
ATOM 818 N N . PRO A 1 104 ? 28.032 -7.183 -20.982 1.00 70.75 104 PRO A N 1
ATOM 819 C CA . PRO A 1 104 ? 28.452 -5.890 -21.481 1.00 70.75 104 PRO A CA 1
ATOM 820 C C . PRO A 1 104 ? 29.714 -6.127 -22.307 1.00 70.75 104 PRO A C 1
ATOM 822 O O . PRO A 1 104 ? 30.659 -6.762 -21.838 1.00 70.75 104 PRO A O 1
ATOM 825 N N . HIS A 1 105 ? 29.708 -5.684 -23.565 1.00 73.25 105 HIS A N 1
ATOM 826 C CA . HIS A 1 105 ? 30.891 -5.797 -24.406 1.00 73.25 105 HIS A CA 1
ATOM 827 C C . HIS A 1 105 ? 32.034 -5.064 -23.706 1.00 73.25 105 HIS A C 1
ATOM 829 O O . HIS A 1 105 ? 31.944 -3.853 -23.486 1.00 73.25 105 HIS A O 1
ATOM 835 N N . LEU A 1 106 ? 33.085 -5.801 -23.337 1.00 71.12 106 LEU A N 1
ATOM 836 C CA . LEU A 1 106 ? 34.279 -5.233 -22.725 1.00 71.12 106 LEU A CA 1
ATOM 837 C C . LEU A 1 106 ? 34.898 -4.256 -23.728 1.00 71.12 106 LEU A C 1
ATOM 839 O O . LEU A 1 106 ? 35.561 -4.651 -24.686 1.00 71.12 106 LEU A O 1
ATOM 843 N N . LYS A 1 107 ? 34.642 -2.961 -23.541 1.00 75.81 107 LYS A N 1
ATOM 844 C CA . LYS A 1 107 ? 35.336 -1.914 -24.286 1.00 75.81 107 LYS A CA 1
ATOM 845 C C . LYS A 1 107 ? 36.721 -1.778 -23.669 1.00 75.81 107 LYS A C 1
ATOM 847 O O . LYS A 1 107 ? 36.837 -1.625 -22.457 1.00 75.81 107 LYS A O 1
ATOM 852 N N . ARG A 1 108 ? 37.774 -1.817 -24.491 1.00 76.94 108 ARG A N 1
ATOM 853 C CA . ARG A 1 108 ? 39.133 -1.495 -24.038 1.00 76.94 108 ARG A CA 1
ATOM 854 C C . ARG A 1 108 ? 39.171 -0.019 -23.642 1.00 76.94 108 ARG A C 1
ATOM 856 O O . ARG A 1 108 ? 39.367 0.844 -24.495 1.00 76.94 108 ARG A O 1
ATOM 863 N N . VAL A 1 109 ? 38.964 0.257 -22.360 1.00 73.50 109 VAL A N 1
ATOM 864 C CA . VAL A 1 109 ? 39.159 1.583 -21.776 1.00 73.50 109 VAL A CA 1
ATOM 865 C C . VAL A 1 109 ? 40.665 1.776 -21.625 1.00 73.50 109 VAL A C 1
ATOM 867 O O . VAL A 1 109 ? 41.318 1.068 -20.861 1.00 73.50 109 VAL A O 1
ATOM 870 N N . LYS A 1 110 ? 41.246 2.683 -22.413 1.00 77.12 110 LYS A N 1
ATOM 871 C CA . LYS A 1 110 ? 42.594 3.181 -22.126 1.00 77.12 110 LYS A CA 1
ATOM 872 C C . LYS A 1 110 ? 42.448 4.126 -20.938 1.00 77.12 110 LYS A C 1
ATOM 874 O O . LYS A 1 110 ? 41.591 5.001 -21.011 1.00 77.12 110 LYS A O 1
ATOM 879 N N . LYS A 1 111 ? 43.252 3.958 -19.884 1.00 71.62 111 LYS A N 1
ATOM 880 C CA . LYS A 1 111 ? 43.321 4.952 -18.805 1.00 71.62 111 LYS A CA 1
ATOM 881 C C . LYS A 1 111 ? 43.632 6.307 -19.442 1.00 71.62 111 LYS A C 1
ATOM 883 O O . LYS A 1 111 ? 44.663 6.442 -20.105 1.00 71.62 111 LYS A O 1
ATOM 888 N N . THR A 1 112 ? 42.710 7.256 -19.333 1.00 73.31 112 THR A N 1
ATOM 889 C CA . THR A 1 112 ? 42.915 8.623 -19.824 1.00 73.31 112 THR A CA 1
ATOM 890 C C . THR A 1 112 ? 43.813 9.389 -18.855 1.00 73.31 112 THR A C 1
ATOM 892 O O . THR A 1 112 ? 43.943 9.002 -17.696 1.00 73.31 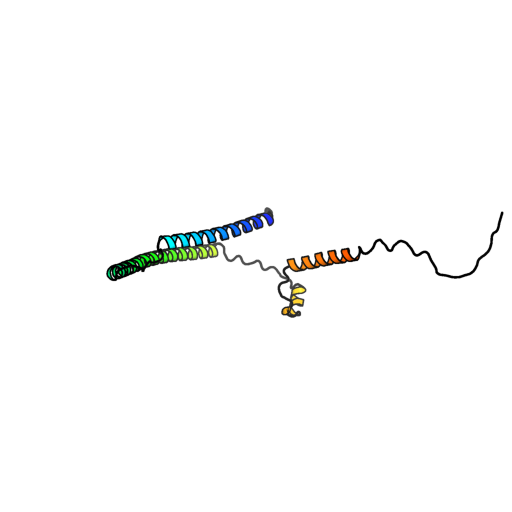112 THR A O 1
ATOM 895 N N . ALA A 1 113 ? 44.462 10.462 -19.317 1.00 64.00 113 ALA A N 1
ATOM 896 C CA . ALA A 1 113 ? 45.374 11.251 -18.481 1.00 64.00 113 ALA A CA 1
ATOM 897 C C . ALA A 1 113 ? 44.707 11.733 -17.175 1.00 64.00 113 ALA A C 1
ATOM 899 O O . ALA A 1 113 ? 45.351 11.712 -16.130 1.00 64.00 113 ALA A O 1
ATOM 900 N N . ASP A 1 114 ? 43.407 12.042 -17.212 1.00 64.88 114 ASP A N 1
ATOM 901 C CA . ASP A 1 114 ? 42.609 12.411 -16.035 1.00 64.88 114 ASP A CA 1
ATOM 902 C C . ASP A 1 114 ? 42.434 11.278 -15.010 1.00 64.88 114 ASP A C 1
ATOM 904 O O . ASP A 1 114 ? 42.396 11.556 -13.816 1.00 64.88 114 ASP A O 1
ATOM 908 N N . ASP A 1 115 ? 42.404 10.003 -15.419 1.00 68.38 115 ASP A N 1
ATOM 909 C CA . ASP A 1 115 ? 42.332 8.874 -14.470 1.00 68.38 115 ASP A CA 1
ATOM 910 C C . ASP A 1 115 ? 43.667 8.672 -13.747 1.00 68.38 115 ASP A C 1
ATOM 912 O O . ASP A 1 115 ? 43.713 8.257 -12.590 1.00 68.38 115 ASP A O 1
ATOM 916 N N . MET A 1 116 ? 44.770 8.961 -14.444 1.00 67.81 116 MET A N 1
ATOM 917 C CA . MET A 1 116 ? 46.112 8.892 -13.872 1.00 67.81 116 MET A CA 1
ATOM 918 C C . MET A 1 116 ? 46.368 10.088 -12.948 1.00 67.81 116 MET A C 1
ATOM 920 O O . MET A 1 116 ? 46.923 9.898 -11.875 1.00 67.81 116 MET A O 1
ATOM 924 N N . LEU A 1 117 ? 45.937 11.297 -13.327 1.00 64.25 117 LEU A N 1
ATOM 925 C CA . LEU A 1 117 ? 46.141 12.537 -12.564 1.00 64.25 117 LEU A CA 1
ATOM 926 C C . LEU A 1 117 ? 45.114 12.745 -11.439 1.00 64.25 117 LEU A C 1
ATOM 928 O O . LEU A 1 117 ? 45.425 13.399 -10.442 1.00 64.25 117 LEU A O 1
ATOM 932 N N . GLY A 1 118 ? 43.913 12.177 -11.561 1.00 61.84 118 GLY A N 1
ATOM 933 C CA . GLY A 1 118 ? 42.874 12.202 -10.529 1.00 61.84 118 GLY A CA 1
ATOM 934 C C . GLY A 1 118 ? 43.249 11.392 -9.289 1.00 61.84 118 GLY A C 1
ATOM 935 O O . GLY A 1 118 ? 42.901 11.784 -8.184 1.00 61.84 118 GLY A O 1
ATOM 936 N N . ALA A 1 119 ? 44.042 10.327 -9.449 1.00 58.94 119 ALA A N 1
ATOM 937 C CA . ALA A 1 119 ? 44.606 9.565 -8.333 1.00 58.94 119 ALA A CA 1
ATOM 938 C C . ALA A 1 119 ? 45.684 10.337 -7.541 1.00 58.94 119 ALA A C 1
ATOM 940 O O . ALA A 1 119 ? 45.945 9.999 -6.389 1.00 58.94 119 ALA A O 1
ATOM 941 N N . TYR A 1 120 ? 46.294 11.370 -8.137 1.00 58.72 120 TYR A N 1
ATOM 942 C CA . TYR A 1 120 ? 47.262 12.253 -7.470 1.00 58.72 120 TYR A CA 1
ATOM 943 C C . TYR A 1 120 ? 46.627 13.524 -6.887 1.00 58.72 120 TYR A C 1
ATOM 945 O O . TYR A 1 120 ? 47.299 14.249 -6.155 1.00 58.72 120 TYR A O 1
ATOM 953 N N . ASN A 1 121 ? 45.360 13.820 -7.201 1.00 61.38 121 ASN A N 1
ATOM 954 C CA . ASN A 1 121 ? 44.665 14.992 -6.676 1.00 61.38 121 ASN A CA 1
ATOM 955 C C . ASN A 1 121 ? 43.767 14.629 -5.490 1.00 61.38 121 ASN A C 1
ATOM 957 O O . ASN A 1 121 ? 43.036 13.644 -5.505 1.00 61.38 121 ASN A O 1
ATOM 961 N N . ASP A 1 122 ? 43.829 15.477 -4.467 1.00 54.88 122 ASP A N 1
ATOM 962 C CA . ASP A 1 122 ? 43.108 15.359 -3.202 1.00 54.88 122 ASP A CA 1
ATOM 963 C C . ASP A 1 122 ? 41.587 15.139 -3.427 1.00 54.88 122 ASP A C 1
ATOM 965 O O . ASP A 1 122 ? 40.955 15.945 -4.127 1.00 54.88 122 ASP A O 1
ATOM 969 N N . PRO A 1 123 ? 40.961 14.083 -2.863 1.00 55.75 123 PRO A N 1
ATOM 970 C CA . PRO A 1 123 ? 39.561 13.719 -3.124 1.00 55.75 123 PRO A CA 1
ATOM 971 C C . PRO A 1 123 ? 38.540 14.801 -2.735 1.00 55.75 123 PRO A C 1
ATOM 973 O O . PRO A 1 123 ? 37.396 14.756 -3.187 1.00 55.75 123 PRO A O 1
ATOM 976 N N . SER A 1 124 ? 38.944 15.815 -1.964 1.00 54.75 124 SER A N 1
ATOM 977 C CA . SER A 1 124 ? 38.128 17.002 -1.670 1.00 54.75 124 SER A CA 1
ATOM 978 C C . SER A 1 124 ? 37.795 17.850 -2.908 1.00 54.75 124 SER A C 1
ATOM 980 O O . SER A 1 124 ? 36.767 18.525 -2.932 1.00 54.75 124 SER A O 1
ATOM 982 N N . LYS A 1 125 ? 38.616 17.789 -3.967 1.00 54.03 125 LYS A N 1
ATOM 983 C CA . LYS A 1 125 ? 38.403 18.528 -5.228 1.00 54.03 125 LYS A CA 1
ATOM 984 C C . LYS A 1 125 ? 37.618 17.734 -6.279 1.00 54.03 125 LYS A C 1
ATOM 986 O O . LYS A 1 125 ? 37.273 18.282 -7.322 1.00 54.03 125 LYS A O 1
ATOM 991 N N . LEU A 1 126 ? 37.293 16.469 -5.998 1.00 54.81 126 LEU A N 1
ATOM 992 C CA . LEU A 1 126 ? 36.500 15.574 -6.852 1.00 54.81 126 LEU A CA 1
ATOM 993 C C . LEU A 1 126 ? 35.004 15.572 -6.480 1.00 54.81 126 LEU A C 1
ATOM 995 O O . LEU A 1 126 ? 34.288 14.594 -6.702 1.00 54.81 126 LEU A O 1
ATOM 999 N N . MET A 1 127 ? 34.482 16.680 -5.948 1.00 50.81 127 MET A N 1
ATOM 1000 C CA . MET A 1 127 ? 33.034 16.882 -5.900 1.00 50.81 127 MET A CA 1
ATOM 1001 C C . MET A 1 127 ? 32.542 17.216 -7.307 1.00 50.81 127 MET A C 1
ATOM 1003 O O . MET A 1 127 ? 32.734 18.328 -7.786 1.00 50.81 127 MET A O 1
ATOM 1007 N N . LYS A 1 128 ? 31.956 16.201 -7.959 1.00 52.56 128 LYS A N 1
ATOM 1008 C CA . LYS A 1 128 ? 31.069 16.252 -9.135 1.00 52.56 128 LYS A CA 1
ATOM 1009 C C . LYS A 1 128 ? 31.019 17.635 -9.787 1.00 52.56 128 LYS A C 1
ATOM 1011 O O . LYS A 1 128 ? 30.139 18.443 -9.498 1.00 52.56 128 LYS A O 1
ATOM 1016 N N . ALA A 1 129 ? 31.956 17.885 -10.697 1.00 54.00 129 ALA A N 1
ATOM 1017 C CA . ALA A 1 129 ? 31.794 18.946 -11.669 1.00 54.00 129 ALA A CA 1
ATOM 1018 C C . ALA A 1 129 ? 30.607 18.554 -12.556 1.00 54.00 129 ALA A C 1
ATOM 1020 O O . ALA A 1 129 ? 30.759 17.855 -13.558 1.00 54.00 129 ALA A O 1
ATOM 1021 N N . ASP A 1 130 ? 29.401 18.958 -12.154 1.00 54.28 130 ASP A N 1
ATOM 1022 C CA . ASP A 1 130 ? 28.254 18.961 -13.042 1.00 54.28 130 ASP A CA 1
ATOM 1023 C C . ASP A 1 130 ? 28.693 19.704 -14.301 1.00 54.28 130 ASP A C 1
ATOM 1025 O O . ASP A 1 130 ? 29.052 20.882 -14.259 1.00 54.28 130 ASP A O 1
ATOM 1029 N N . PHE A 1 131 ? 28.685 19.008 -15.437 1.00 53.16 131 PHE A N 1
ATOM 1030 C CA . PHE A 1 131 ? 29.167 19.513 -16.728 1.00 53.16 131 PHE A CA 1
ATOM 1031 C C . PHE A 1 131 ? 28.531 20.871 -17.105 1.00 53.16 131 PHE A C 1
ATOM 1033 O O . PHE A 1 131 ? 29.089 21.671 -17.852 1.00 53.16 131 PHE A O 1
ATOM 1040 N N . LYS A 1 132 ? 27.364 21.161 -16.517 1.00 57.22 132 LYS A N 1
ATOM 1041 C CA . LYS A 1 132 ? 26.585 22.395 -16.641 1.00 57.22 132 LYS A CA 1
ATOM 1042 C C . LYS A 1 132 ? 27.145 23.590 -15.851 1.00 57.22 132 LYS A C 1
ATOM 1044 O O . LYS A 1 132 ? 26.908 24.729 -16.247 1.00 57.22 132 LYS A O 1
ATOM 1049 N N . ALA A 1 133 ? 27.866 23.364 -14.753 1.00 59.22 133 ALA A N 1
ATOM 1050 C CA . ALA A 1 133 ? 28.464 24.428 -13.945 1.00 59.22 133 ALA A CA 1
ATOM 1051 C C . ALA A 1 133 ? 29.695 25.041 -14.632 1.00 59.22 133 ALA A C 1
ATOM 1053 O O . ALA A 1 133 ? 29.889 26.251 -14.570 1.00 59.22 133 ALA A O 1
ATOM 1054 N N . ASN A 1 134 ? 30.475 24.234 -15.359 1.00 58.97 134 ASN A N 1
ATOM 1055 C CA . ASN A 1 134 ? 31.701 24.705 -16.009 1.00 58.97 134 ASN A CA 1
ATOM 1056 C C . ASN A 1 134 ? 31.430 25.613 -17.229 1.00 58.97 134 ASN A C 1
ATOM 1058 O O . ASN A 1 134 ? 32.169 26.562 -17.470 1.00 58.97 134 ASN A O 1
ATOM 1062 N N . LEU A 1 135 ? 30.327 25.393 -17.956 1.00 52.84 135 LEU A N 1
ATOM 1063 C CA . LEU A 1 135 ? 29.913 26.248 -19.081 1.00 52.84 135 LEU A CA 1
ATOM 1064 C C . LEU A 1 135 ? 29.447 27.645 -18.633 1.00 52.84 135 LEU A C 1
ATOM 1066 O O . LEU A 1 135 ? 29.824 28.639 -19.251 1.00 52.84 135 LEU A O 1
ATOM 1070 N N . LYS A 1 136 ? 28.712 27.744 -17.515 1.00 56.78 136 LYS A N 1
ATOM 1071 C CA . LYS A 1 136 ? 28.243 29.036 -16.976 1.00 56.78 136 LYS A CA 1
ATOM 1072 C C . LYS A 1 136 ? 29.387 29.963 -16.564 1.00 56.78 136 LYS A C 1
ATOM 1074 O O . LYS A 1 136 ? 29.269 31.176 -16.705 1.00 56.78 136 LYS A O 1
ATOM 1079 N N . THR A 1 137 ? 30.494 29.415 -16.069 1.00 56.56 137 THR A N 1
ATOM 1080 C CA . THR A 1 137 ? 31.662 30.213 -15.671 1.00 56.56 137 THR A CA 1
ATOM 1081 C C . THR A 1 137 ? 32.417 30.760 -16.886 1.00 56.56 137 THR A C 1
ATOM 1083 O O . THR A 1 137 ? 32.945 31.866 -16.829 1.00 56.56 137 THR A O 1
ATOM 1086 N N . VAL A 1 138 ? 32.446 30.017 -17.999 1.00 53.94 138 VAL A N 1
ATOM 1087 C CA . VAL A 1 138 ? 33.117 30.437 -19.243 1.00 53.94 138 VAL A CA 1
ATOM 1088 C C . VAL A 1 138 ? 32.312 31.503 -19.991 1.00 53.94 138 VAL A C 1
ATOM 1090 O O . VAL A 1 138 ? 32.904 32.438 -20.526 1.00 53.94 138 VAL A O 1
ATOM 1093 N N . GLU A 1 139 ? 30.979 31.412 -19.996 1.00 52.44 139 GLU A N 1
ATOM 1094 C CA . GLU A 1 139 ? 30.119 32.464 -20.560 1.00 52.44 139 GLU A CA 1
ATOM 1095 C C . GLU A 1 139 ? 30.193 33.756 -19.736 1.00 52.44 139 GLU A C 1
ATOM 1097 O O . GLU A 1 139 ? 30.361 34.827 -20.313 1.00 52.44 139 GLU A O 1
ATOM 1102 N N . ARG A 1 140 ? 30.189 33.657 -18.397 1.00 51.91 140 ARG A N 1
ATOM 1103 C CA . ARG A 1 140 ? 30.297 34.831 -17.518 1.00 51.91 140 ARG A CA 1
ATOM 1104 C C . ARG A 1 140 ? 31.654 35.545 -17.655 1.00 51.91 140 ARG A C 1
ATOM 1106 O O . ARG A 1 140 ? 31.687 36.764 -17.723 1.00 51.91 140 ARG A O 1
ATOM 1113 N N . LYS A 1 141 ? 32.764 34.803 -17.800 1.00 52.28 141 LYS A N 1
ATOM 1114 C CA . LYS A 1 141 ? 34.097 35.398 -18.035 1.00 52.28 141 LYS A CA 1
ATOM 1115 C C . LYS A 1 141 ? 34.215 36.115 -19.385 1.00 52.28 141 LYS A C 1
ATOM 1117 O O . LYS A 1 141 ? 34.828 37.171 -19.443 1.00 52.28 141 LYS A O 1
ATOM 1122 N N . LYS A 1 142 ? 33.612 35.580 -20.455 1.00 51.19 142 LYS A N 1
ATOM 1123 C CA . LYS A 1 142 ? 33.613 36.237 -21.778 1.00 51.19 142 LYS A CA 1
ATOM 1124 C C . LYS A 1 142 ? 32.758 37.506 -21.823 1.00 51.19 142 LYS A C 1
ATOM 1126 O O . LYS A 1 142 ? 33.032 38.387 -22.633 1.00 51.19 142 LYS A O 1
ATOM 1131 N N . GLU A 1 143 ? 31.708 37.580 -21.007 1.00 50.19 143 GLU A N 1
ATOM 1132 C CA . GLU A 1 143 ? 30.856 38.767 -20.910 1.00 50.19 143 GLU A CA 1
ATOM 1133 C C . GLU A 1 143 ? 31.545 39.899 -20.130 1.00 50.19 143 GLU A C 1
ATOM 1135 O O . GLU A 1 143 ? 31.492 41.046 -20.573 1.00 50.19 143 GLU A O 1
ATOM 1140 N N . ASP A 1 144 ? 32.269 39.576 -19.052 1.00 52.25 144 ASP A N 1
ATOM 1141 C CA . ASP A 1 144 ? 33.048 40.550 -18.271 1.00 52.25 144 ASP A CA 1
ATOM 1142 C C . ASP A 1 144 ? 34.262 41.098 -19.054 1.00 52.25 144 ASP A C 1
ATOM 1144 O O . ASP A 1 144 ? 34.488 42.307 -19.065 1.00 52.25 144 ASP A O 1
ATOM 1148 N N . GLU A 1 145 ? 34.972 40.254 -19.814 1.00 49.59 145 GLU A N 1
ATOM 1149 C CA . GLU A 1 145 ? 36.131 40.661 -20.636 1.00 49.59 145 GLU A CA 1
ATOM 1150 C C . GLU A 1 145 ? 35.724 41.591 -21.803 1.00 49.59 145 GLU A C 1
ATOM 1152 O O . GLU A 1 145 ? 36.443 42.523 -22.154 1.00 49.59 145 GLU A O 1
ATOM 1157 N N . LYS A 1 146 ? 34.512 41.420 -22.357 1.00 46.00 146 LYS A N 1
ATOM 1158 C CA . LYS A 1 146 ? 33.934 42.362 -23.338 1.00 46.00 146 LYS A CA 1
ATOM 1159 C C . LYS A 1 146 ? 33.374 43.640 -22.714 1.00 46.00 146 LYS A C 1
ATOM 1161 O O . LYS A 1 146 ? 33.205 44.630 -23.426 1.00 46.00 146 LYS A O 1
ATOM 1166 N N . ARG A 1 147 ? 33.050 43.636 -21.418 1.00 43.84 147 ARG A N 1
ATOM 1167 C CA . ARG A 1 147 ? 32.558 44.824 -20.705 1.00 43.84 147 ARG A CA 1
ATOM 1168 C C . ARG A 1 147 ? 33.694 45.773 -20.321 1.00 43.84 147 ARG A C 1
ATOM 1170 O O . ARG A 1 147 ? 33.453 46.977 -20.288 1.00 43.84 147 ARG A O 1
ATOM 1177 N N . GLU A 1 148 ? 34.903 45.261 -20.088 1.00 46.72 148 GLU A N 1
ATOM 1178 C CA . GLU A 1 148 ? 36.097 46.077 -19.807 1.00 46.72 148 GLU A CA 1
ATOM 1179 C C . GLU A 1 148 ? 36.663 46.789 -21.048 1.00 46.72 148 GLU A C 1
ATOM 1181 O O . GLU A 1 148 ? 37.195 47.887 -20.921 1.00 46.72 148 GLU A O 1
ATOM 1186 N N . GLU A 1 149 ? 36.495 46.247 -22.259 1.00 46.06 149 GLU A N 1
ATOM 1187 C CA . GLU A 1 149 ? 37.016 46.887 -23.483 1.00 46.06 149 GLU A CA 1
ATOM 1188 C C . GLU A 1 149 ? 36.122 48.034 -24.003 1.00 46.06 149 GLU A C 1
ATOM 1190 O O . GLU A 1 149 ? 36.546 48.868 -24.804 1.00 46.06 149 GLU A O 1
ATOM 1195 N N . VAL A 1 150 ? 34.888 48.146 -23.498 1.00 42.97 150 VAL A N 1
ATOM 1196 C CA . VAL A 1 150 ? 33.988 49.281 -23.765 1.00 42.97 150 VAL A CA 1
ATOM 1197 C C . VAL A 1 150 ? 34.069 50.287 -22.614 1.0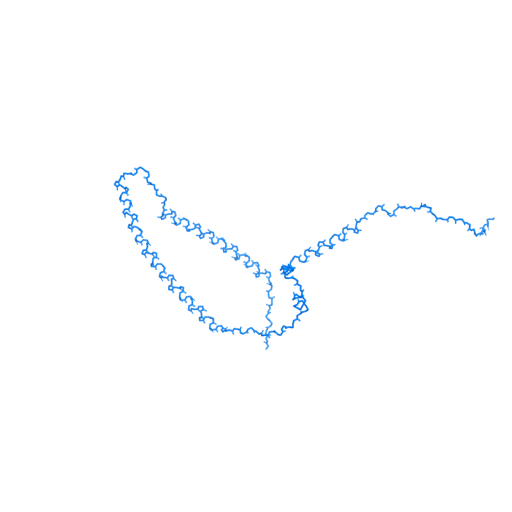0 42.97 150 VAL A C 1
ATOM 1199 O O . VAL A 1 150 ? 33.063 50.722 -22.055 1.00 42.97 150 VAL A O 1
ATOM 1202 N N . THR A 1 151 ? 35.285 50.694 -22.248 1.00 41.19 151 THR A N 1
ATOM 1203 C CA . THR A 1 151 ? 35.495 51.884 -21.418 1.00 41.19 151 THR A CA 1
ATOM 1204 C C . THR A 1 151 ? 36.013 53.051 -22.255 1.00 41.19 151 THR A C 1
ATOM 1206 O O . THR A 1 151 ? 37.190 53.137 -22.589 1.00 41.19 151 THR A O 1
ATOM 1209 N N . ASP A 1 152 ? 35.089 53.985 -22.490 1.00 53.47 152 ASP A N 1
ATOM 1210 C CA . ASP A 1 152 ? 35.298 55.433 -22.602 1.00 53.47 152 ASP A CA 1
ATOM 1211 C C . ASP A 1 152 ? 35.734 56.017 -23.964 1.00 53.47 152 ASP A C 1
ATOM 1213 O O . ASP A 1 152 ? 36.886 56.370 -24.211 1.00 53.47 152 ASP A O 1
ATOM 1217 N N . TRP A 1 153 ? 34.743 56.250 -24.832 1.00 52.94 153 TRP A N 1
ATOM 1218 C CA . TRP A 1 153 ? 34.890 56.950 -26.120 1.00 52.94 153 TRP A CA 1
ATOM 1219 C C . TRP A 1 153 ? 35.221 58.453 -25.982 1.00 52.94 153 TRP A C 1
ATOM 1221 O O . TRP A 1 153 ? 35.325 59.156 -26.987 1.00 52.94 153 TRP A O 1
ATOM 1231 N N . ARG A 1 154 ? 35.383 58.993 -24.762 1.00 48.06 154 ARG A N 1
ATOM 1232 C CA . ARG A 1 154 ? 35.649 60.428 -24.546 1.00 48.06 154 ARG A CA 1
ATOM 1233 C C . ARG A 1 154 ? 37.131 60.816 -24.526 1.00 48.06 154 ARG A C 1
ATOM 1235 O O . ARG A 1 154 ? 37.401 62.010 -24.445 1.00 48.06 154 ARG A O 1
ATOM 1242 N N . LYS A 1 155 ? 38.084 59.881 -24.638 1.00 48.38 155 LYS A N 1
ATOM 1243 C CA . LYS A 1 155 ? 39.532 60.168 -24.481 1.00 48.38 155 LYS A CA 1
ATOM 1244 C C . LYS A 1 155 ? 40.352 60.313 -25.772 1.00 48.38 155 LYS A C 1
ATOM 1246 O O . LYS A 1 155 ? 41.552 60.547 -25.696 1.00 48.38 155 LYS A O 1
ATOM 1251 N N . THR A 1 156 ? 39.743 60.233 -26.955 1.00 40.69 156 THR A N 1
ATOM 1252 C CA . THR A 1 156 ? 40.485 60.282 -28.237 1.00 40.69 156 THR A CA 1
ATOM 1253 C C . THR A 1 156 ? 40.690 61.702 -28.792 1.00 40.69 156 THR A C 1
ATOM 1255 O O . THR A 1 156 ? 41.387 61.879 -29.788 1.00 40.69 156 THR A O 1
ATOM 1258 N N . TRP A 1 157 ? 40.131 62.746 -28.169 1.00 44.34 157 TRP A N 1
ATOM 1259 C CA . TRP A 1 157 ? 40.252 64.127 -28.651 1.00 44.34 157 TRP A CA 1
ATOM 1260 C C . TRP A 1 157 ? 41.006 65.015 -27.646 1.00 44.34 157 TRP A C 1
ATOM 1262 O O . TRP A 1 157 ? 40.472 65.408 -26.615 1.00 44.34 157 TRP A O 1
ATOM 1272 N N . ARG A 1 158 ? 42.238 65.377 -28.046 1.00 31.81 158 ARG A N 1
ATOM 1273 C CA . ARG A 1 158 ? 43.260 66.227 -27.386 1.00 31.81 158 ARG A CA 1
ATOM 1274 C C . ARG A 1 158 ? 44.083 65.514 -26.303 1.00 31.81 158 ARG A C 1
ATOM 1276 O O . ARG A 1 158 ? 43.508 64.906 -25.411 1.00 31.81 158 ARG A O 1
ATOM 1283 N N . PRO A 1 159 ? 45.428 65.610 -26.362 1.00 38.84 159 PRO A N 1
ATOM 1284 C CA . PRO A 1 159 ? 46.132 66.897 -26.332 1.00 38.84 159 PRO A CA 1
ATOM 1285 C C . PRO A 1 159 ? 47.202 67.058 -27.425 1.00 38.84 159 PRO A C 1
ATOM 1287 O O . PRO A 1 159 ? 48.266 66.452 -27.392 1.00 38.84 159 PRO A O 1
ATOM 1290 N N . CYS A 1 160 ? 46.929 67.966 -28.365 1.00 38.59 160 CYS A N 1
ATOM 1291 C CA . CYS A 1 160 ? 47.972 68.687 -29.082 1.00 38.59 160 CYS A CA 1
ATOM 1292 C C . CYS A 1 160 ? 48.416 69.804 -28.146 1.00 38.59 160 CYS A C 1
ATOM 1294 O O . CYS A 1 160 ? 47.731 70.819 -28.070 1.00 38.59 160 CYS A O 1
ATOM 1296 N N . LEU A 1 161 ? 49.458 69.557 -27.363 1.00 33.66 161 LEU A N 1
ATOM 1297 C CA . LEU A 1 161 ? 50.323 70.576 -26.790 1.00 33.66 161 LEU A CA 1
ATOM 1298 C C . LEU A 1 161 ? 51.544 69.860 -26.225 1.00 33.66 161 LEU A C 1
ATOM 1300 O O . LEU A 1 161 ? 51.436 69.025 -25.334 1.00 33.66 161 LEU A O 1
ATOM 1304 N N . GLU A 1 162 ? 52.686 70.299 -26.745 1.00 30.22 162 GLU A N 1
ATOM 1305 C CA . GLU A 1 162 ? 53.950 70.317 -26.026 1.00 30.22 162 GLU A CA 1
ATOM 1306 C C . GLU A 1 162 ? 54.698 68.973 -25.969 1.00 30.22 162 GLU A C 1
ATOM 1308 O O . GLU A 1 162 ? 54.325 68.043 -25.267 1.00 30.22 162 GLU A O 1
ATOM 1313 N N . TRP A 1 163 ? 55.788 68.885 -26.743 1.00 28.61 163 TRP A N 1
ATOM 1314 C CA . TRP A 1 163 ? 57.156 68.636 -26.253 1.00 28.61 163 TRP A CA 1
ATOM 1315 C C . TRP A 1 163 ? 58.094 68.292 -27.428 1.00 28.61 163 TRP A C 1
ATOM 1317 O O . TRP A 1 163 ? 58.155 67.153 -27.879 1.00 28.61 163 TRP A O 1
ATOM 1327 N N . LYS A 1 164 ? 58.874 69.277 -27.898 1.00 35.88 164 LYS A N 1
ATOM 1328 C CA . LYS A 1 164 ? 60.349 69.333 -27.742 1.00 35.88 164 LYS A CA 1
ATOM 1329 C C . LYS A 1 164 ? 60.995 70.308 -28.737 1.00 35.88 164 LYS A C 1
ATOM 1331 O O . LYS A 1 164 ? 61.151 70.032 -29.917 1.00 35.88 164 LYS A O 1
ATOM 1336 N N . ALA A 1 165 ? 61.394 71.451 -28.182 1.00 37.50 165 ALA A N 1
ATOM 1337 C CA . ALA A 1 165 ? 62.732 72.033 -28.286 1.00 37.50 165 ALA A CA 1
ATOM 1338 C C . ALA A 1 165 ? 63.511 71.882 -29.617 1.00 37.50 165 ALA A C 1
ATOM 1340 O O . ALA A 1 165 ? 64.199 70.896 -29.838 1.00 37.50 165 ALA A O 1
ATOM 1341 N N . GLY A 1 166 ? 63.547 72.973 -30.389 1.00 34.91 166 GLY A N 1
ATOM 1342 C CA . GLY A 1 166 ? 64.775 73.768 -30.536 1.00 34.91 166 GLY A CA 1
ATOM 1343 C C . GLY A 1 166 ? 65.850 73.346 -31.552 1.00 34.91 166 GLY A C 1
ATOM 1344 O O . GLY A 1 166 ? 66.756 72.600 -31.201 1.00 34.91 166 GLY A O 1
ATOM 1345 N N . ARG A 1 167 ? 65.854 74.089 -32.680 1.00 36.72 167 ARG A N 1
ATOM 1346 C CA . ARG A 1 167 ? 66.945 74.381 -33.653 1.00 36.72 167 ARG A CA 1
ATOM 1347 C C . ARG A 1 167 ? 67.299 73.248 -34.630 1.00 36.72 167 ARG A C 1
ATOM 1349 O O . ARG A 1 167 ? 67.477 72.120 -34.219 1.00 36.72 167 ARG A O 1
ATOM 1356 N N . SER A 1 168 ? 67.553 73.458 -35.922 1.00 38.22 168 SER A N 1
ATOM 1357 C CA . SER A 1 168 ? 67.450 74.575 -36.879 1.00 38.22 168 SER A CA 1
ATOM 1358 C C . SER A 1 168 ? 67.956 73.993 -38.208 1.00 38.22 168 SER A C 1
ATOM 1360 O O . SER A 1 168 ? 69.050 73.438 -38.214 1.00 38.22 168 SER A O 1
ATOM 1362 N N . CYS A 1 169 ? 67.239 74.136 -39.325 1.00 33.62 169 CYS A N 1
ATOM 1363 C CA . CYS A 1 169 ? 67.844 73.992 -40.652 1.00 33.62 169 CYS A CA 1
ATOM 1364 C C . CYS A 1 169 ? 67.081 74.847 -41.674 1.00 33.62 169 CYS A C 1
ATOM 1366 O O . CYS A 1 169 ? 66.019 74.475 -42.155 1.00 33.62 169 CYS A O 1
ATOM 1368 N N . LEU A 1 170 ? 67.649 76.032 -41.908 1.00 40.72 170 LEU A N 1
ATOM 1369 C CA . LEU A 1 170 ? 67.867 76.647 -43.219 1.00 40.72 170 LEU A CA 1
ATOM 1370 C C . LEU A 1 170 ? 66.650 76.885 -44.139 1.00 40.72 170 LEU A C 1
ATOM 1372 O O . LEU A 1 170 ? 66.213 76.039 -44.906 1.00 40.72 170 LEU A O 1
ATOM 1376 N N . THR A 1 171 ? 66.196 78.140 -44.080 1.00 42.16 171 THR A N 1
ATOM 1377 C CA . THR A 1 171 ? 66.064 79.095 -45.200 1.00 42.16 171 THR A CA 1
ATOM 1378 C C . THR A 1 171 ? 65.877 78.570 -46.628 1.00 42.16 171 THR A C 1
ATOM 1380 O O . THR A 1 171 ? 66.823 78.077 -47.232 1.00 42.16 171 THR A O 1
ATOM 1383 N N . LEU A 1 172 ? 64.722 78.930 -47.194 1.00 38.53 172 LEU A N 1
ATOM 1384 C CA . LEU A 1 172 ? 64.485 79.586 -48.497 1.00 38.53 172 LEU A CA 1
ATOM 1385 C C . LEU A 1 172 ? 63.084 80.234 -48.329 1.00 38.53 172 LEU A C 1
ATOM 1387 O O . LEU A 1 172 ? 62.119 79.508 -48.124 1.00 38.53 172 LEU A O 1
ATOM 1391 N N . ARG A 1 173 ? 62.872 81.550 -48.127 1.00 39.06 173 ARG A N 1
ATOM 1392 C CA . ARG A 1 173 ? 63.142 82.715 -49.002 1.00 39.06 173 ARG A CA 1
ATOM 1393 C C . ARG A 1 173 ? 63.020 82.339 -50.486 1.00 39.06 173 ARG A C 1
ATOM 1395 O O . ARG A 1 173 ? 63.755 81.481 -50.934 1.00 39.06 173 ARG A O 1
ATOM 1402 N N . ASN A 1 174 ? 62.200 82.971 -51.312 1.00 38.72 174 ASN A N 1
ATOM 1403 C CA . ASN A 1 174 ? 61.410 84.185 -51.150 1.00 38.72 174 ASN A CA 1
ATOM 1404 C C . ASN A 1 174 ? 60.571 84.366 -52.435 1.00 38.72 174 ASN A C 1
ATOM 1406 O O . ASN A 1 174 ? 60.874 83.735 -53.448 1.00 38.72 174 ASN A O 1
ATOM 1410 N N . ASN A 1 175 ? 59.583 85.259 -52.387 1.00 34.91 175 ASN A N 1
ATOM 1411 C CA . ASN A 1 175 ? 59.285 86.129 -53.532 1.00 34.91 175 ASN A CA 1
ATOM 1412 C C . ASN A 1 175 ? 60.527 86.956 -53.891 1.00 34.91 175 ASN A C 1
ATOM 1414 O O . ASN A 1 175 ? 61.174 87.447 -52.931 1.00 34.91 175 ASN A O 1
#